Protein AF-A0A1Q6PWT5-F1 (afdb_monomer_lite)

Radius of gyration: 17.45 Å; chains: 1; bounding box: 60×32×46 Å

Structure (mmCIF, N/CA/C/O backbone):
data_AF-A0A1Q6PWT5-F1
#
_entry.id   AF-A0A1Q6PWT5-F1
#
loop_
_atom_site.group_PDB
_atom_site.id
_atom_site.type_symbol
_atom_site.label_atom_id
_atom_site.label_alt_id
_atom_site.label_comp_id
_atom_site.label_asym_id
_atom_site.label_entity_id
_atom_site.label_seq_id
_atom_site.pdbx_PDB_ins_code
_atom_site.Cartn_x
_atom_site.Cartn_y
_atom_site.Cartn_z
_atom_site.occupancy
_atom_site.B_iso_or_equiv
_atom_site.auth_seq_id
_atom_site.auth_comp_id
_atom_site.auth_asym_id
_atom_site.auth_atom_id
_atom_site.pdbx_PDB_model_num
ATOM 1 N N . MET A 1 1 ? -43.721 10.797 18.240 1.00 39.31 1 MET A N 1
ATOM 2 C CA . MET A 1 1 ? -42.981 10.626 19.506 1.00 39.31 1 MET A CA 1
ATOM 3 C C . MET A 1 1 ? -41.527 10.401 19.145 1.00 39.31 1 MET A C 1
ATOM 5 O O . MET A 1 1 ? -41.249 9.420 18.471 1.00 39.31 1 MET A O 1
ATOM 9 N N . ALA A 1 2 ? -40.643 11.348 19.458 1.00 47.09 2 ALA A N 1
ATOM 10 C CA . ALA A 1 2 ? -39.211 11.188 19.215 1.00 47.09 2 ALA A CA 1
ATOM 11 C C . ALA A 1 2 ? -38.645 10.246 20.286 1.00 47.09 2 ALA A C 1
ATOM 13 O O . ALA A 1 2 ? -38.876 10.473 21.472 1.00 47.09 2 ALA A O 1
ATOM 14 N N . GLN A 1 3 ? -37.978 9.169 19.872 1.00 53.78 3 GLN A N 1
ATOM 15 C CA . GLN A 1 3 ? -37.257 8.294 20.793 1.00 53.78 3 GLN A CA 1
ATOM 16 C C . GLN A 1 3 ? -36.053 9.072 21.328 1.00 53.78 3 GLN A C 1
ATOM 18 O O . GLN A 1 3 ? -35.146 9.417 20.573 1.00 53.78 3 GLN A O 1
ATOM 23 N N . HIS A 1 4 ? -36.088 9.405 22.616 1.00 54.91 4 HIS A N 1
ATOM 24 C CA . HIS A 1 4 ? -34.954 9.987 23.317 1.00 54.91 4 HIS A CA 1
ATOM 25 C C . HIS A 1 4 ? -34.011 8.830 23.656 1.00 54.91 4 HIS A C 1
ATOM 27 O O . HIS A 1 4 ? -34.300 8.051 24.558 1.00 54.91 4 HIS A O 1
ATOM 33 N N . PHE A 1 5 ? -32.947 8.660 22.874 1.00 59.56 5 PHE A N 1
ATOM 34 C CA . PHE A 1 5 ? -31.889 7.701 23.189 1.00 59.56 5 PHE A CA 1
ATOM 35 C C . PHE A 1 5 ? -30.927 8.343 24.190 1.00 59.56 5 PHE A C 1
ATOM 37 O O . PHE A 1 5 ? -30.476 9.470 23.967 1.00 59.56 5 PHE A O 1
ATOM 44 N N . ASP A 1 6 ? -30.644 7.652 25.295 1.00 78.75 6 ASP A N 1
ATOM 45 C CA . ASP A 1 6 ? -29.655 8.098 26.277 1.00 78.75 6 ASP A CA 1
ATOM 46 C C . ASP A 1 6 ? -28.230 7.878 25.742 1.00 78.75 6 ASP A C 1
ATOM 48 O O . ASP A 1 6 ? -27.967 6.988 24.930 1.00 78.75 6 ASP A O 1
ATOM 52 N N . SER A 1 7 ? -27.275 8.696 26.196 1.00 73.75 7 SER A N 1
ATOM 53 C CA . SER A 1 7 ? -25.875 8.645 25.735 1.00 73.75 7 SER A CA 1
ATOM 54 C C . SER A 1 7 ? -25.209 7.281 25.959 1.00 73.75 7 SER A C 1
ATOM 56 O O . SER A 1 7 ? -24.322 6.895 25.199 1.00 73.75 7 SER A O 1
ATOM 58 N N . LEU A 1 8 ? -25.666 6.535 26.968 1.00 71.94 8 LEU A N 1
ATOM 59 C CA . LEU A 1 8 ? -25.229 5.172 27.264 1.00 71.94 8 LEU A CA 1
ATOM 60 C C . LEU A 1 8 ? -25.725 4.156 26.229 1.00 71.94 8 LEU A C 1
ATOM 62 O O . LEU A 1 8 ? -24.970 3.253 25.881 1.00 71.94 8 LEU A O 1
ATOM 66 N N . ASP A 1 9 ? -26.934 4.327 25.690 1.00 76.94 9 ASP A N 1
ATOM 67 C CA . ASP A 1 9 ? -27.466 3.458 24.634 1.00 76.94 9 ASP A CA 1
ATOM 68 C C . ASP A 1 9 ? -26.738 3.699 23.311 1.00 76.94 9 ASP A C 1
ATOM 70 O O . ASP A 1 9 ? -26.401 2.752 22.604 1.00 76.94 9 ASP A O 1
ATOM 74 N N . LEU A 1 10 ? -26.421 4.960 23.004 1.00 70.31 10 LEU A N 1
ATOM 75 C CA . LEU A 1 10 ? -25.599 5.317 21.845 1.00 70.31 10 LEU A CA 1
ATOM 76 C C . LEU A 1 10 ? -24.166 4.780 21.981 1.00 70.31 10 LEU A C 1
ATOM 78 O O . LEU A 1 10 ? -23.605 4.268 21.012 1.00 70.31 10 LEU A O 1
ATOM 82 N N . PHE A 1 11 ? -23.582 4.837 23.181 1.00 69.19 11 PHE A N 1
ATOM 83 C CA . PHE A 1 11 ? -22.268 4.255 23.454 1.00 69.19 11 PHE A CA 1
ATOM 84 C C . PHE A 1 11 ? -22.291 2.722 23.357 1.00 69.19 11 PHE A C 1
ATOM 86 O O . PHE A 1 11 ? -21.450 2.137 22.679 1.00 69.19 11 PHE A O 1
ATOM 93 N N . ALA A 1 12 ? -23.284 2.058 23.947 1.00 68.50 12 ALA A N 1
ATOM 94 C CA . ALA A 1 12 ? -23.441 0.609 23.850 1.00 68.50 12 ALA A CA 1
ATOM 95 C C . ALA A 1 12 ? -23.682 0.142 22.403 1.00 68.50 12 ALA A C 1
ATOM 97 O O . ALA A 1 12 ? -23.103 -0.857 21.982 1.00 68.50 12 ALA A O 1
ATOM 98 N N . GLN A 1 13 ? -24.460 0.888 21.614 1.00 61.94 13 GLN A N 1
ATOM 99 C CA . GLN A 1 13 ? -24.609 0.641 20.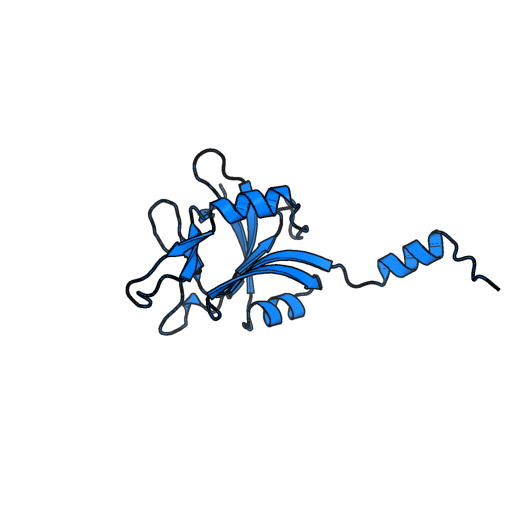176 1.00 61.94 13 GLN A CA 1
ATOM 100 C C . GLN A 1 13 ? -23.294 0.860 19.420 1.00 61.94 13 GLN A C 1
ATOM 102 O O . GLN A 1 13 ? -22.987 0.089 18.514 1.00 61.94 13 GLN A O 1
ATOM 107 N N . SER A 1 14 ? -22.479 1.847 19.805 1.00 62.25 14 SER A N 1
ATOM 108 C CA . SER A 1 14 ? -21.155 2.053 19.200 1.00 62.25 14 SER A CA 1
ATOM 109 C C . SER A 1 14 ? -20.184 0.896 19.480 1.00 62.25 14 SER A C 1
ATOM 111 O O . SER A 1 14 ? -19.398 0.546 18.607 1.00 62.25 14 SER A O 1
ATOM 113 N N . LEU A 1 15 ? -20.298 0.238 20.643 1.00 64.56 15 LEU A N 1
ATOM 114 C CA . LEU A 1 15 ? -19.542 -0.978 20.982 1.00 64.56 15 LEU A CA 1
ATOM 115 C C . LEU A 1 15 ? -20.010 -2.222 20.204 1.00 64.56 15 LEU A C 1
ATOM 117 O O . LEU A 1 15 ? -19.284 -3.212 20.146 1.00 64.56 15 LEU A O 1
ATOM 121 N N . GLN A 1 16 ? -21.217 -2.192 19.629 1.00 63.00 16 GLN A N 1
ATOM 122 C CA . GLN A 1 16 ? -21.772 -3.274 18.809 1.00 63.00 16 GLN A CA 1
ATOM 123 C C . GLN A 1 16 ? -21.485 -3.111 17.312 1.00 63.00 16 GLN A C 1
ATOM 125 O O . GLN A 1 16 ? -21.674 -4.064 16.555 1.00 63.00 16 GLN A O 1
ATOM 130 N N . GLN A 1 17 ? -21.052 -1.931 16.863 1.00 66.44 17 GLN A N 1
ATOM 131 C CA . GLN A 1 17 ? -20.699 -1.739 15.461 1.00 66.44 17 GLN A CA 1
ATOM 132 C C . GLN A 1 17 ? -19.311 -2.327 15.182 1.00 66.44 17 GLN A C 1
ATOM 134 O O . GLN A 1 17 ? -18.378 -2.082 15.951 1.00 66.44 17 GLN A O 1
ATOM 139 N N . PRO A 1 18 ? -19.146 -3.088 14.084 1.00 79.56 18 PRO A N 1
ATOM 140 C CA . PRO A 1 18 ? -17.834 -3.565 13.686 1.00 79.56 18 PRO A CA 1
ATOM 141 C C . PRO A 1 18 ? -16.902 -2.366 13.518 1.00 79.56 18 PRO A C 1
ATOM 143 O O . PRO A 1 18 ? -17.220 -1.430 12.778 1.00 79.56 18 PRO A O 1
ATOM 146 N N . ARG A 1 19 ? -15.757 -2.388 14.209 1.00 89.50 19 ARG A N 1
ATOM 147 C CA . ARG A 1 19 ? -14.741 -1.337 14.087 1.00 89.50 19 ARG A CA 1
ATOM 148 C C . ARG A 1 19 ? -14.366 -1.195 12.613 1.00 89.50 19 ARG A C 1
ATOM 150 O O . ARG A 1 19 ? -14.093 -2.189 11.951 1.00 89.50 19 ARG A O 1
ATOM 157 N N . GLN A 1 20 ? -14.378 0.028 12.100 1.00 94.44 20 GLN A N 1
ATOM 158 C CA . GLN A 1 20 ? -14.011 0.336 10.719 1.00 94.44 20 GLN A CA 1
ATOM 159 C C . GLN A 1 20 ? -12.586 0.894 10.684 1.00 94.44 20 GLN A C 1
ATOM 161 O O . GLN A 1 20 ? -12.177 1.624 11.589 1.00 94.44 20 GLN A O 1
ATOM 166 N N . ILE A 1 21 ? -11.841 0.575 9.631 1.00 95.88 21 ILE A N 1
ATOM 167 C CA . ILE A 1 21 ? -10.462 1.010 9.426 1.00 95.88 21 ILE A CA 1
ATOM 168 C C . ILE A 1 21 ? -10.333 1.642 8.041 1.00 95.88 21 ILE A C 1
ATOM 170 O O . ILE A 1 21 ? -10.663 1.027 7.028 1.00 95.88 21 ILE A O 1
ATOM 174 N N . THR A 1 22 ? -9.888 2.895 7.990 1.00 98.06 22 THR A N 1
ATOM 175 C CA . THR A 1 22 ? -9.640 3.608 6.732 1.00 98.06 22 THR A CA 1
ATOM 176 C C . THR A 1 22 ? -8.161 3.555 6.390 1.00 98.06 22 THR A C 1
ATOM 178 O O . THR A 1 22 ? -7.322 3.928 7.207 1.00 98.06 22 THR A O 1
ATOM 181 N N . GLY A 1 23 ? -7.843 3.123 5.176 1.00 98.31 23 GLY A N 1
ATOM 182 C CA . GLY A 1 23 ? -6.473 2.963 4.704 1.00 98.31 23 GLY A CA 1
ATOM 183 C C . GLY A 1 23 ? -6.317 3.279 3.222 1.00 98.31 23 GLY A C 1
ATOM 184 O O . GLY A 1 23 ? -7.298 3.479 2.497 1.00 98.31 23 GLY A O 1
ATOM 185 N N . LEU A 1 24 ? -5.065 3.327 2.773 1.00 98.69 24 LEU A N 1
ATOM 186 C CA . LEU A 1 24 ? -4.716 3.494 1.366 1.00 98.69 24 LEU A CA 1
ATOM 187 C C . LEU A 1 24 ? -4.575 2.113 0.726 1.00 98.69 24 LEU A C 1
ATOM 189 O O . LEU A 1 24 ? -3.749 1.307 1.144 1.00 98.69 24 LEU A O 1
ATOM 193 N N . PHE A 1 25 ? -5.379 1.840 -0.291 1.00 98.62 25 PHE A N 1
ATOM 194 C CA . PHE A 1 25 ? -5.386 0.588 -1.028 1.00 98.62 25 PHE A CA 1
ATOM 195 C C . PHE A 1 25 ? -4.664 0.748 -2.365 1.00 98.62 25 PHE A C 1
ATOM 197 O O . PHE A 1 25 ? -5.082 1.555 -3.200 1.00 98.62 25 PHE A O 1
ATOM 204 N N . ILE A 1 26 ? -3.608 -0.038 -2.569 1.00 98.50 26 ILE A N 1
ATOM 205 C CA . ILE A 1 26 ? -2.877 -0.141 -3.834 1.00 98.50 26 ILE A CA 1
ATOM 206 C C . ILE A 1 26 ? -3.282 -1.458 -4.489 1.00 98.50 26 ILE A C 1
ATOM 208 O O . ILE A 1 26 ? -2.916 -2.540 -4.026 1.00 98.50 26 ILE A O 1
ATOM 212 N N . ASP A 1 27 ? -4.053 -1.348 -5.566 1.00 97.19 27 ASP A N 1
ATOM 213 C CA . ASP A 1 27 ? -4.560 -2.470 -6.344 1.00 97.19 27 ASP A CA 1
ATOM 214 C C . ASP A 1 27 ? -3.709 -2.638 -7.601 1.00 97.19 27 ASP A C 1
ATOM 216 O O . ASP A 1 27 ? -3.917 -1.967 -8.617 1.00 97.19 27 ASP A O 1
ATOM 220 N N . VAL A 1 28 ? -2.726 -3.528 -7.544 1.00 95.25 28 VAL A N 1
ATOM 221 C CA . VAL A 1 28 ? -1.848 -3.785 -8.692 1.00 95.25 28 VAL A CA 1
ATOM 222 C C . VAL A 1 28 ? -2.528 -4.647 -9.755 1.00 95.25 28 VAL A C 1
ATOM 224 O O . VAL A 1 28 ? -2.070 -4.682 -10.901 1.00 95.25 28 VAL A O 1
ATOM 227 N N . GLN A 1 29 ? -3.622 -5.332 -9.415 1.00 93.38 29 GLN A N 1
ATOM 228 C CA . GLN A 1 29 ? -4.380 -6.146 -10.366 1.00 93.38 29 GLN A CA 1
ATOM 229 C C . GLN A 1 29 ? -5.240 -5.266 -11.270 1.00 93.38 29 GLN A C 1
ATOM 231 O O . GLN A 1 29 ? -5.189 -5.414 -12.491 1.00 93.38 29 GLN A O 1
ATOM 236 N N . ASN A 1 30 ? -5.946 -4.303 -10.677 1.00 96.25 30 ASN A N 1
ATOM 237 C CA . ASN A 1 30 ? -6.776 -3.333 -11.392 1.00 96.25 30 ASN A CA 1
ATOM 238 C C . ASN A 1 30 ? -6.042 -2.025 -11.728 1.00 96.25 30 ASN A C 1
ATOM 240 O O . ASN A 1 30 ? -6.627 -1.147 -12.354 1.00 96.25 30 ASN A O 1
ATOM 244 N N . GLU A 1 31 ? -4.771 -1.896 -11.338 1.00 97.06 31 GLU A N 1
ATOM 245 C CA . GLU A 1 31 ? -3.903 -0.741 -11.612 1.00 97.06 31 GLU A CA 1
ATOM 246 C C . GLU A 1 31 ? -4.445 0.577 -11.021 1.00 97.06 31 GLU A C 1
ATOM 248 O O . GLU A 1 31 ? -4.372 1.634 -11.649 1.00 97.06 31 GLU A O 1
ATOM 253 N N . THR A 1 32 ? -4.985 0.529 -9.798 1.00 97.69 32 THR A N 1
ATOM 254 C CA . THR A 1 32 ? -5.590 1.695 -9.127 1.00 97.69 32 THR A CA 1
ATOM 255 C C . THR A 1 32 ? -5.035 1.936 -7.728 1.00 97.69 32 THR A C 1
ATOM 257 O O . THR A 1 32 ? -4.481 1.049 -7.083 1.00 97.69 32 THR A O 1
ATOM 260 N N . VAL A 1 33 ? -5.213 3.168 -7.252 1.00 98.31 33 VAL A N 1
ATOM 261 C CA . VAL A 1 33 ? -4.945 3.576 -5.872 1.00 98.31 33 VAL A CA 1
ATOM 262 C C . VAL A 1 33 ? -6.209 4.235 -5.347 1.00 98.31 33 VAL A C 1
ATOM 264 O O . VAL A 1 33 ? -6.790 5.086 -6.023 1.00 98.31 33 VAL A O 1
ATOM 267 N N . SER A 1 34 ? -6.672 3.832 -4.170 1.00 98.38 34 SER A N 1
ATOM 268 C CA . SER A 1 34 ? -7.905 4.365 -3.586 1.00 98.38 34 SER A CA 1
ATOM 269 C C . SER A 1 34 ? -7.831 4.400 -2.070 1.00 98.38 34 SER A C 1
ATOM 271 O O . SER A 1 34 ? -7.145 3.593 -1.456 1.00 98.38 34 SER A O 1
ATOM 273 N N . VAL A 1 35 ? -8.563 5.320 -1.450 1.00 98.56 35 VAL A N 1
ATOM 274 C CA . VAL A 1 35 ? -8.823 5.256 -0.010 1.00 98.56 35 VAL A CA 1
ATOM 275 C C . VAL A 1 35 ? -10.003 4.312 0.196 1.00 98.56 35 VAL A C 1
ATOM 277 O O . VAL A 1 35 ? -11.048 4.494 -0.433 1.00 98.56 35 VAL A O 1
ATOM 280 N N . LYS A 1 36 ? -9.843 3.300 1.050 1.00 98.19 36 LYS A N 1
ATOM 281 C CA . LYS A 1 36 ? -10.909 2.350 1.390 1.00 98.19 36 LYS A CA 1
ATOM 282 C C . LYS A 1 36 ? -11.130 2.320 2.891 1.00 98.19 36 LYS A C 1
ATOM 284 O O . LYS A 1 36 ? -10.172 2.323 3.660 1.00 98.19 36 LYS A O 1
ATOM 289 N N . THR A 1 37 ? -12.394 2.226 3.280 1.00 97.88 37 THR A N 1
ATOM 290 C CA . THR A 1 37 ? -12.791 1.895 4.645 1.00 97.88 37 THR A CA 1
ATOM 291 C C . THR A 1 37 ? -13.277 0.454 4.656 1.00 97.88 37 THR A C 1
ATOM 293 O O . THR A 1 37 ? -14.162 0.089 3.882 1.00 97.88 37 THR A O 1
ATOM 296 N N . LEU A 1 38 ? -12.649 -0.369 5.487 1.00 96.19 38 LEU A N 1
ATOM 297 C CA . LEU A 1 38 ? -12.941 -1.789 5.633 1.00 96.19 38 LEU A CA 1
ATOM 298 C C . LEU A 1 38 ? -13.405 -2.069 7.060 1.00 96.19 38 LEU A C 1
ATOM 300 O O . LEU A 1 38 ? -13.109 -1.315 7.985 1.00 96.19 38 LEU A O 1
ATOM 304 N N . GLU A 1 39 ? -14.091 -3.186 7.253 1.00 95.50 39 GLU A N 1
ATOM 305 C CA . GLU A 1 39 ? -14.239 -3.746 8.590 1.00 95.50 39 GLU A CA 1
ATOM 306 C C . GLU A 1 39 ? -12.860 -4.160 9.127 1.00 95.50 39 GLU A C 1
ATOM 308 O O . GLU A 1 39 ? -12.041 -4.723 8.400 1.00 95.50 39 GLU A O 1
ATOM 313 N N . HIS A 1 40 ? -12.600 -3.891 10.404 1.00 92.81 40 HIS A N 1
ATOM 314 C CA . HIS A 1 40 ? -11.406 -4.336 11.107 1.00 92.81 40 HIS A CA 1
ATOM 315 C C . HIS A 1 40 ? -11.514 -5.828 11.437 1.00 92.81 40 HIS A C 1
ATOM 317 O O . HIS A 1 40 ? -11.728 -6.233 12.582 1.00 92.81 40 HIS A O 1
ATOM 323 N N . SER A 1 41 ? -11.410 -6.655 10.402 1.00 92.12 41 SER A N 1
ATOM 324 C CA . SER A 1 41 ? -11.412 -8.101 10.529 1.00 92.12 41 SER A CA 1
ATOM 325 C C . SER A 1 41 ? -10.531 -8.754 9.473 1.00 92.12 41 SER A C 1
ATOM 327 O O . SER A 1 41 ? -10.413 -8.304 8.332 1.00 92.12 41 SER A O 1
ATOM 329 N N . LEU A 1 42 ? -9.939 -9.884 9.855 1.00 92.06 42 LEU A N 1
ATOM 330 C CA . LEU A 1 42 ? -9.083 -10.690 8.989 1.00 92.06 42 LEU A CA 1
ATOM 331 C C . LEU A 1 42 ? -9.781 -11.081 7.674 1.00 92.06 42 LEU A C 1
ATOM 333 O O . LEU A 1 42 ? -9.153 -11.116 6.620 1.00 92.06 42 LEU A O 1
ATOM 337 N N . ASN A 1 43 ? -11.088 -11.360 7.727 1.00 95.06 43 ASN A N 1
ATOM 338 C CA . ASN A 1 43 ? -11.873 -11.716 6.547 1.00 95.06 43 ASN A CA 1
ATOM 339 C C . ASN A 1 43 ? -12.010 -10.535 5.576 1.00 95.06 43 ASN A C 1
ATOM 341 O O . ASN A 1 43 ? -11.804 -10.711 4.378 1.00 95.06 43 ASN A O 1
ATOM 345 N N . ALA A 1 44 ? -12.302 -9.333 6.079 1.00 95.81 44 ALA A N 1
ATOM 346 C CA . ALA A 1 44 ? -12.413 -8.145 5.239 1.00 95.81 44 ALA A CA 1
ATOM 347 C C . ALA A 1 44 ? -11.077 -7.798 4.562 1.00 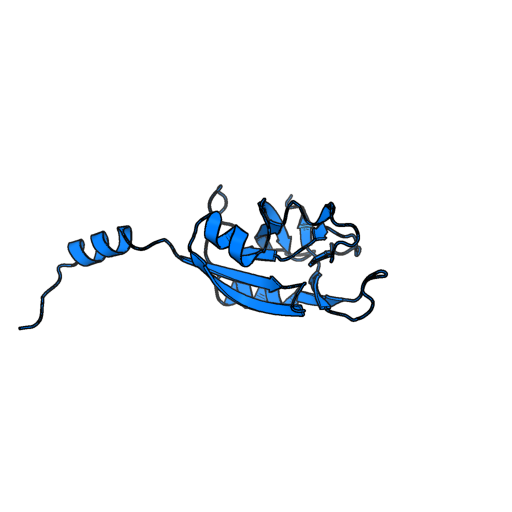95.81 44 ALA A C 1
ATOM 349 O O . ALA A 1 44 ? -11.056 -7.509 3.366 1.00 95.81 44 ALA A O 1
ATOM 350 N N . PHE A 1 45 ? -9.958 -7.909 5.285 1.00 95.88 45 PHE A N 1
ATOM 351 C CA . PHE A 1 45 ? -8.624 -7.707 4.712 1.00 95.88 45 PHE A CA 1
ATOM 352 C C . PHE A 1 45 ? -8.291 -8.726 3.622 1.00 95.88 45 PHE A C 1
ATOM 354 O O . PHE A 1 45 ? -7.903 -8.334 2.523 1.00 95.88 45 PHE A O 1
ATOM 361 N N . ARG A 1 46 ? -8.513 -10.020 3.881 1.00 96.06 46 ARG A N 1
ATOM 362 C CA . ARG A 1 46 ? -8.309 -11.095 2.893 1.00 96.06 46 ARG A CA 1
ATOM 363 C C . ARG A 1 46 ? -9.146 -10.888 1.635 1.00 96.06 46 ARG A C 1
ATOM 365 O O . ARG A 1 46 ? -8.631 -11.005 0.527 1.00 96.06 46 ARG A O 1
ATOM 372 N N . GLN A 1 47 ? -10.421 -10.531 1.795 1.00 96.44 47 GLN A N 1
ATOM 373 C CA . GLN A 1 47 ? -11.312 -10.245 0.669 1.00 96.44 47 GLN A CA 1
ATOM 374 C C . GLN A 1 47 ? -10.848 -9.035 -0.141 1.00 96.44 47 GLN A C 1
ATOM 376 O O . GLN A 1 47 ? -10.845 -9.093 -1.368 1.00 96.44 47 GLN A O 1
ATOM 381 N N . ALA A 1 48 ? -10.445 -7.952 0.528 1.00 96.44 48 ALA A N 1
ATOM 382 C CA . ALA A 1 48 ? -9.958 -6.753 -0.142 1.00 96.44 48 ALA A CA 1
ATOM 383 C C . ALA A 1 48 ? -8.650 -7.008 -0.904 1.00 96.44 48 ALA A C 1
ATOM 385 O O . ALA A 1 48 ? -8.507 -6.533 -2.029 1.00 96.44 48 ALA A O 1
ATOM 386 N N . LEU A 1 49 ? -7.715 -7.756 -0.313 1.00 95.88 49 LEU A N 1
ATOM 387 C CA . LEU A 1 49 ? -6.422 -8.074 -0.924 1.00 95.88 49 LEU A CA 1
ATOM 388 C C . LEU A 1 49 ? -6.532 -9.160 -2.002 1.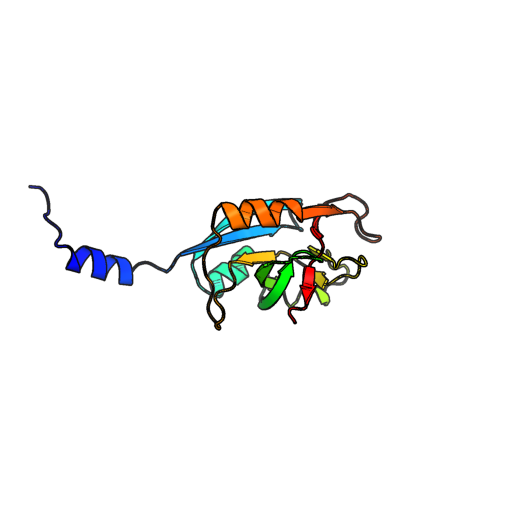00 95.88 49 LEU A C 1
ATOM 390 O O . LEU A 1 49 ? -5.740 -9.153 -2.943 1.00 95.88 49 LEU A O 1
ATOM 394 N N . GLY A 1 50 ? -7.550 -10.022 -1.923 1.00 94.69 50 GLY A N 1
ATOM 395 C CA . GLY A 1 50 ? -7.781 -11.115 -2.868 1.00 94.69 50 GLY A CA 1
ATOM 396 C C . GLY A 1 50 ? -6.935 -12.358 -2.585 1.00 94.69 50 GLY A C 1
ATOM 397 O O . GLY A 1 50 ? -6.685 -13.136 -3.503 1.00 94.69 50 GLY A O 1
ATOM 398 N N . CYS A 1 51 ? -6.503 -12.553 -1.337 1.00 93.06 51 CYS A N 1
ATOM 399 C CA . CYS A 1 51 ? -5.599 -13.627 -0.924 1.00 93.06 51 CYS A CA 1
ATOM 400 C C . CYS A 1 51 ? -6.162 -14.445 0.246 1.00 93.06 51 CYS A C 1
ATOM 402 O O . CYS A 1 51 ? -7.136 -14.053 0.903 1.00 93.06 51 CYS A O 1
ATOM 404 N N . ARG A 1 52 ? -5.566 -15.612 0.518 1.00 92.00 52 ARG A N 1
ATOM 405 C CA . ARG A 1 52 ? -5.963 -16.448 1.666 1.00 92.00 52 ARG A CA 1
ATOM 406 C C . ARG A 1 52 ? -5.173 -16.090 2.909 1.00 92.00 52 ARG A C 1
ATOM 408 O O . ARG A 1 52 ? -5.739 -16.080 4.002 1.00 92.00 52 ARG A O 1
ATOM 415 N N . ASN A 1 53 ? -3.892 -15.797 2.740 1.00 91.50 53 ASN A N 1
ATOM 416 C CA . ASN A 1 53 ? -2.997 -15.428 3.823 1.00 91.50 53 ASN A CA 1
ATOM 417 C C . ASN A 1 53 ? -2.543 -13.983 3.650 1.00 91.50 53 ASN A C 1
ATOM 419 O O . ASN A 1 53 ? -2.220 -13.541 2.550 1.00 91.50 53 ASN A O 1
ATOM 423 N N . ILE A 1 54 ? -2.591 -13.250 4.756 1.00 94.31 54 ILE A N 1
ATOM 424 C CA . ILE A 1 54 ? -2.092 -11.884 4.830 1.00 94.31 54 ILE A CA 1
ATOM 425 C C . ILE A 1 54 ? -0.920 -11.863 5.795 1.00 94.31 54 ILE A C 1
ATOM 427 O O . ILE A 1 54 ? -0.925 -12.619 6.770 1.00 94.31 54 ILE A O 1
ATOM 431 N N . ASP A 1 55 ? 0.008 -10.954 5.549 1.00 92.44 55 ASP A N 1
ATOM 432 C CA . ASP A 1 55 ? 0.979 -10.510 6.539 1.00 92.44 55 ASP A CA 1
ATOM 433 C C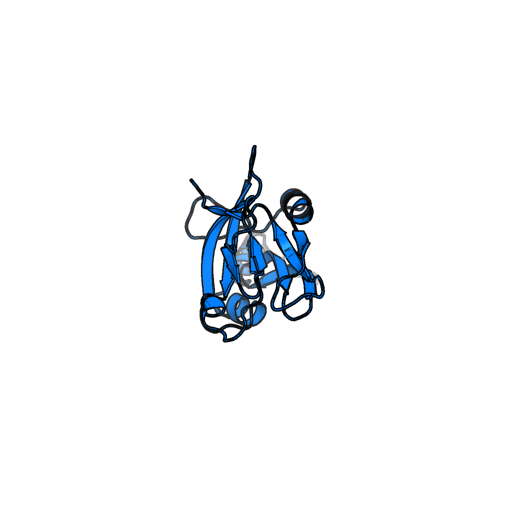 . ASP A 1 55 ? 0.686 -9.051 6.912 1.00 92.44 55 ASP A C 1
ATOM 435 O O . ASP A 1 55 ? 0.144 -8.280 6.111 1.00 92.44 55 ASP A O 1
ATOM 439 N N . MET A 1 56 ? 1.007 -8.684 8.150 1.00 93.00 56 MET A N 1
ATOM 440 C C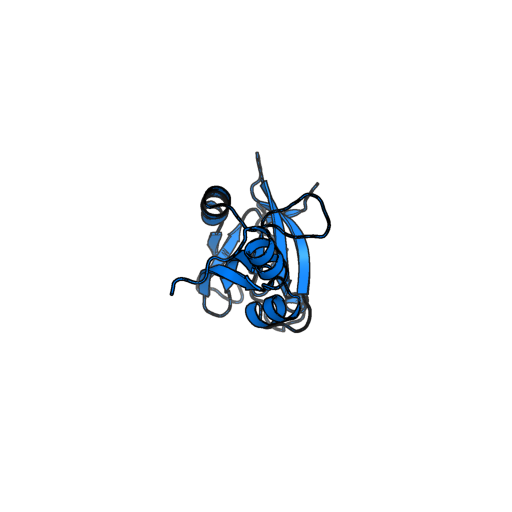A . MET A 1 56 ? 0.904 -7.320 8.663 1.00 93.00 56 MET A CA 1
ATOM 441 C C . MET A 1 56 ? 2.298 -6.883 9.062 1.00 93.00 56 MET A C 1
ATOM 443 O O . MET A 1 56 ? 2.825 -7.278 10.099 1.00 93.00 56 MET A O 1
ATOM 447 N N . THR A 1 57 ? 2.907 -6.075 8.206 1.00 92.19 57 THR A N 1
ATOM 448 C CA . THR A 1 57 ? 4.328 -5.790 8.299 1.00 92.19 57 THR A CA 1
ATOM 449 C C . THR A 1 57 ? 4.570 -4.303 8.436 1.00 92.19 57 THR A C 1
ATOM 451 O O . THR A 1 57 ? 3.923 -3.467 7.804 1.00 92.19 57 THR A O 1
ATOM 454 N N . GLU A 1 58 ? 5.523 -3.956 9.280 1.00 93.75 58 GLU A N 1
ATOM 455 C CA . GLU A 1 58 ? 5.834 -2.569 9.548 1.00 93.75 58 GLU A CA 1
ATOM 456 C C . GLU A 1 58 ? 6.853 -2.031 8.541 1.00 93.75 58 GLU A C 1
ATOM 458 O O . GLU A 1 58 ? 7.889 -2.659 8.281 1.00 93.75 58 GLU A O 1
ATOM 463 N N . ARG A 1 59 ? 6.573 -0.865 7.958 1.00 94.81 59 ARG A N 1
ATOM 464 C CA . ARG A 1 59 ? 7.456 -0.222 6.980 1.00 94.81 59 ARG A CA 1
ATOM 465 C C . ARG A 1 59 ? 7.631 1.256 7.276 1.00 94.81 59 ARG A C 1
ATOM 467 O O . ARG A 1 59 ? 6.703 1.945 7.701 1.00 94.81 59 ARG A O 1
ATOM 474 N N . CYS A 1 60 ? 8.835 1.744 7.012 1.00 96.06 60 CYS A N 1
ATOM 475 C CA . CYS A 1 60 ? 9.145 3.162 7.007 1.00 96.06 60 CYS A CA 1
ATOM 476 C C . CYS A 1 60 ? 9.045 3.663 5.565 1.00 96.06 60 CYS A C 1
ATOM 478 O O . CYS A 1 60 ? 9.765 3.178 4.697 1.00 96.06 60 CYS A O 1
ATOM 480 N N . ILE A 1 61 ? 8.138 4.598 5.290 1.00 97.06 61 ILE A N 1
ATOM 481 C CA . ILE A 1 61 ? 7.948 5.145 3.943 1.00 97.06 61 ILE A CA 1
ATOM 482 C C . ILE A 1 61 ? 8.661 6.490 3.862 1.00 97.06 61 ILE A C 1
ATOM 484 O O . ILE A 1 61 ? 8.282 7.408 4.585 1.00 97.06 61 ILE A O 1
ATOM 488 N N . GLY A 1 62 ? 9.680 6.593 3.004 1.00 94.81 62 GLY A N 1
ATOM 489 C CA . GLY A 1 62 ? 10.546 7.767 2.831 1.00 94.81 62 GLY A CA 1
ATOM 490 C C . GLY A 1 62 ? 11.933 7.630 3.490 1.00 94.81 62 GLY A C 1
ATOM 491 O O . GLY A 1 62 ? 12.070 7.060 4.567 1.00 94.81 62 GLY A O 1
ATOM 492 N N . VAL A 1 63 ? 12.988 8.179 2.865 1.00 83.44 63 VAL A N 1
ATOM 493 C CA . VAL A 1 63 ? 14.396 7.878 3.246 1.00 83.44 63 VAL A CA 1
ATOM 494 C C . VAL A 1 63 ? 14.992 8.765 4.352 1.00 83.44 63 VAL A C 1
ATOM 496 O O . VAL A 1 63 ? 15.692 8.268 5.229 1.00 83.44 63 VAL A O 1
ATOM 499 N N . SER A 1 64 ? 14.777 10.087 4.317 1.00 73.69 64 SER A N 1
ATOM 500 C CA . SER A 1 64 ? 15.441 11.024 5.253 1.00 73.69 64 SER A CA 1
ATOM 501 C C . SER A 1 64 ? 14.607 11.349 6.495 1.00 73.69 64 SER A C 1
ATOM 503 O O . SER A 1 64 ? 15.169 11.625 7.551 1.00 73.69 64 SER A O 1
ATOM 505 N N . HIS A 1 65 ? 13.277 11.281 6.375 1.00 76.88 65 HIS A N 1
ATOM 506 C CA . HIS A 1 65 ? 12.295 11.536 7.438 1.00 76.88 65 HIS A CA 1
ATOM 507 C C . HIS A 1 65 ? 11.050 10.667 7.212 1.00 76.88 65 HIS A C 1
ATOM 509 O O . HIS A 1 65 ? 9.927 11.172 7.120 1.00 76.88 65 HIS A O 1
ATOM 515 N N . GLY A 1 66 ? 11.278 9.369 7.005 1.00 88.25 66 GLY A N 1
ATOM 516 C CA . GLY A 1 66 ? 10.204 8.433 6.723 1.00 88.25 66 GLY A CA 1
ATOM 517 C C . GLY A 1 66 ? 9.230 8.300 7.888 1.00 88.25 66 GLY A C 1
ATOM 518 O O . GLY A 1 66 ? 9.614 8.418 9.056 1.00 88.25 66 GLY A O 1
ATOM 519 N N . ARG A 1 67 ? 7.956 8.081 7.569 1.00 94.50 67 ARG A N 1
ATOM 520 C CA . ARG A 1 67 ? 6.919 7.781 8.566 1.00 94.50 67 ARG A CA 1
ATOM 521 C C . ARG A 1 67 ? 6.660 6.280 8.604 1.00 94.50 67 ARG A C 1
ATOM 523 O O . ARG A 1 67 ? 6.726 5.610 7.575 1.00 94.50 67 ARG A O 1
ATOM 530 N N . ARG A 1 68 ? 6.370 5.766 9.800 1.00 95.00 68 ARG A N 1
ATOM 531 C CA . ARG A 1 68 ? 6.053 4.352 10.024 1.00 95.00 68 ARG A CA 1
ATOM 532 C C . ARG A 1 68 ? 4.585 4.095 9.705 1.00 95.00 68 ARG A C 1
ATOM 534 O O . ARG A 1 68 ? 3.716 4.850 10.140 1.00 95.00 68 ARG A O 1
ATOM 541 N N . PHE A 1 69 ? 4.332 3.018 8.977 1.00 96.25 69 PHE A N 1
ATOM 542 C CA . PHE A 1 69 ? 3.001 2.533 8.643 1.00 96.25 69 PHE A CA 1
ATOM 543 C C . PHE A 1 69 ? 2.957 1.018 8.781 1.00 96.25 69 PHE A C 1
ATOM 545 O O . PHE A 1 69 ? 3.963 0.333 8.570 1.00 96.25 69 PHE A O 1
ATOM 552 N N . THR A 1 70 ? 1.772 0.503 9.082 1.00 96.38 70 THR A N 1
ATOM 553 C CA . THR A 1 70 ? 1.502 -0.927 8.966 1.00 96.38 70 THR A CA 1
ATOM 554 C C . THR A 1 70 ? 1.004 -1.190 7.553 1.00 96.38 70 THR A C 1
ATOM 556 O O . THR A 1 70 ? 0.059 -0.551 7.081 1.00 96.38 70 THR A O 1
ATOM 559 N N . VAL A 1 71 ? 1.650 -2.119 6.860 1.00 96.44 71 VAL A N 1
ATOM 560 C CA . VAL A 1 71 ? 1.253 -2.573 5.532 1.00 96.44 71 VAL A CA 1
ATOM 561 C C . VAL A 1 71 ? 0.653 -3.960 5.671 1.00 96.44 71 VAL A C 1
ATOM 563 O O . VAL A 1 71 ? 1.330 -4.897 6.085 1.00 96.44 71 VAL A O 1
ATOM 566 N N . ILE A 1 72 ? -0.623 -4.081 5.324 1.00 96.06 72 ILE A N 1
ATOM 567 C CA . ILE A 1 72 ? -1.314 -5.361 5.236 1.00 96.06 72 ILE A CA 1
ATOM 568 C C . ILE A 1 72 ? -1.188 -5.836 3.792 1.00 96.06 72 ILE A C 1
ATOM 570 O O . ILE A 1 72 ? -1.653 -5.152 2.872 1.00 96.06 72 ILE A O 1
ATOM 574 N N . CYS A 1 73 ? -0.525 -6.966 3.579 1.00 94.81 73 CYS A N 1
ATOM 575 C CA . CYS A 1 73 ? -0.164 -7.436 2.246 1.00 94.81 73 CYS A CA 1
ATOM 576 C C . CYS A 1 73 ? -0.489 -8.910 2.029 1.00 94.81 73 CYS A C 1
ATOM 578 O O . CYS A 1 73 ? -0.678 -9.679 2.969 1.00 94.81 73 CYS A O 1
ATOM 580 N N . ASP A 1 74 ? -0.556 -9.285 0.756 1.00 91.31 74 ASP A N 1
ATOM 581 C CA . ASP A 1 74 ? -0.680 -10.669 0.317 1.00 91.31 74 ASP A CA 1
ATOM 582 C C . ASP A 1 74 ? 0.654 -11.415 0.503 1.00 91.31 74 ASP A C 1
ATOM 584 O O . ASP A 1 74 ? 1.596 -11.223 -0.270 1.00 91.31 74 ASP A O 1
ATOM 588 N N . ASP A 1 75 ? 0.713 -12.275 1.522 1.00 83.75 75 ASP A N 1
ATOM 589 C CA . ASP A 1 75 ? 1.888 -13.094 1.866 1.00 83.75 75 ASP A CA 1
ATOM 590 C C . ASP A 1 75 ? 2.127 -14.248 0.868 1.00 83.75 75 ASP A C 1
ATOM 592 O O . ASP A 1 75 ? 3.190 -14.861 0.816 1.00 83.75 75 ASP A O 1
ATOM 596 N N . GLU A 1 76 ? 1.148 -14.546 0.012 1.00 84.44 76 GLU A N 1
ATOM 597 C CA . GLU A 1 76 ? 1.243 -15.620 -0.982 1.00 84.44 76 GLU A CA 1
ATOM 598 C C . GLU A 1 76 ? 1.785 -15.107 -2.321 1.00 84.44 76 GLU A C 1
ATOM 600 O O . GLU A 1 76 ? 2.279 -15.882 -3.146 1.00 84.44 76 GLU A O 1
ATOM 605 N N . SER A 1 77 ? 1.719 -13.792 -2.536 1.00 82.44 77 SER A N 1
ATOM 606 C CA . SER A 1 77 ? 2.035 -13.149 -3.810 1.00 82.44 77 SER A CA 1
ATOM 607 C C . SER A 1 77 ? 3.450 -13.440 -4.309 1.00 82.44 77 SER A C 1
ATOM 609 O O . SER A 1 77 ? 3.640 -13.584 -5.514 1.00 82.44 77 SER A O 1
ATOM 611 N N . LEU A 1 78 ? 4.430 -13.589 -3.411 1.00 77.06 78 LEU A N 1
ATOM 612 C CA . LEU A 1 78 ? 5.821 -13.914 -3.749 1.00 77.06 78 LEU A CA 1
ATOM 613 C C . LEU A 1 78 ? 5.983 -15.291 -4.409 1.00 77.06 78 LEU A C 1
ATOM 615 O O . LEU A 1 78 ? 6.967 -15.512 -5.113 1.00 77.06 78 LEU A O 1
ATOM 619 N N . PHE A 1 79 ? 5.030 -16.203 -4.201 1.00 80.19 79 PHE A N 1
ATOM 620 C CA . PHE A 1 79 ? 5.055 -17.560 -4.753 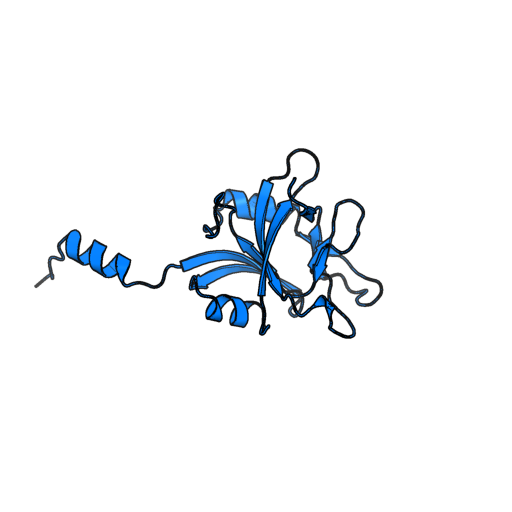1.00 80.19 79 PHE A CA 1
ATOM 621 C C . PHE A 1 79 ? 4.319 -17.684 -6.093 1.00 80.19 79 PHE A C 1
ATOM 623 O O . PHE A 1 79 ? 4.298 -18.768 -6.675 1.00 80.19 79 PHE A O 1
ATOM 630 N N . ALA A 1 80 ? 3.708 -16.607 -6.595 1.00 83.06 80 ALA A N 1
ATOM 631 C CA . ALA A 1 80 ? 3.091 -16.606 -7.916 1.00 83.06 80 ALA A CA 1
ATOM 632 C C . ALA A 1 80 ? 4.159 -16.693 -9.022 1.00 83.06 80 ALA A C 1
ATOM 634 O O . ALA A 1 80 ? 5.229 -16.105 -8.898 1.00 83.06 80 ALA A O 1
ATOM 635 N N . ASP A 1 81 ? 3.846 -17.353 -10.144 1.00 81.50 81 ASP A N 1
ATOM 636 C CA . ASP A 1 81 ? 4.780 -17.504 -11.279 1.00 81.50 81 ASP A CA 1
ATOM 637 C C . ASP A 1 81 ? 5.301 -16.151 -11.801 1.00 81.50 81 ASP A C 1
ATOM 639 O O . ASP A 1 81 ? 6.456 -16.015 -12.218 1.00 81.50 81 ASP A O 1
ATOM 643 N N . HIS A 1 82 ? 4.445 -15.126 -11.750 1.00 85.50 82 HIS A N 1
ATOM 644 C CA . HIS A 1 82 ? 4.766 -13.750 -12.110 1.00 85.50 82 HIS A CA 1
ATOM 645 C C . HIS A 1 82 ? 4.172 -12.792 -11.066 1.00 85.50 82 HIS A C 1
ATOM 647 O O . HIS A 1 82 ? 3.039 -12.333 -11.218 1.00 85.50 82 HIS A O 1
ATOM 653 N N . PRO A 1 83 ? 4.898 -12.486 -9.980 1.00 91.31 83 PRO A N 1
ATOM 654 C CA . PRO A 1 83 ? 4.392 -11.581 -8.963 1.00 91.31 83 PRO A CA 1
ATOM 655 C C . PRO A 1 83 ? 4.412 -10.140 -9.483 1.00 91.31 83 PRO A C 1
ATOM 657 O O . PRO A 1 83 ? 5.415 -9.673 -10.035 1.00 91.31 83 PRO A O 1
ATOM 660 N N . LYS A 1 84 ? 3.312 -9.404 -9.293 1.00 94.75 84 LYS A N 1
ATOM 661 C CA . LYS A 1 84 ? 3.319 -7.946 -9.467 1.00 94.75 84 LYS A CA 1
ATOM 662 C C . LYS A 1 84 ? 3.900 -7.305 -8.210 1.00 94.75 84 LYS A C 1
ATOM 664 O O . LYS A 1 84 ? 3.286 -7.367 -7.148 1.00 94.75 84 LYS A O 1
ATOM 669 N N . ILE A 1 85 ? 5.066 -6.679 -8.356 1.00 96.50 85 ILE A N 1
ATOM 670 C CA . ILE A 1 85 ? 5.718 -5.889 -7.303 1.00 96.50 85 ILE A CA 1
ATOM 671 C C . ILE A 1 85 ? 4.831 -4.691 -6.986 1.00 96.50 85 ILE A C 1
ATOM 673 O O . ILE A 1 85 ? 4.440 -3.985 -7.911 1.00 96.50 85 ILE A O 1
ATOM 677 N N . SER A 1 86 ? 4.529 -4.465 -5.714 1.00 97.25 86 SER A N 1
ATOM 678 C CA . SER A 1 86 ? 3.670 -3.376 -5.242 1.00 97.25 86 SER A CA 1
ATOM 679 C C . SER A 1 86 ? 4.393 -2.374 -4.355 1.00 97.25 86 SER A C 1
ATOM 681 O O . SER A 1 86 ? 3.914 -1.249 -4.206 1.00 97.25 86 SER A O 1
ATOM 683 N N . ALA A 1 87 ? 5.564 -2.735 -3.825 1.00 97.81 87 ALA A N 1
ATOM 684 C CA . ALA A 1 87 ? 6.449 -1.805 -3.141 1.00 97.81 87 ALA A CA 1
ATOM 685 C C . ALA A 1 87 ? 7.925 -2.058 -3.467 1.00 97.81 87 ALA A C 1
ATOM 687 O O . ALA A 1 87 ? 8.348 -3.212 -3.593 1.00 97.81 87 ALA A O 1
ATOM 688 N N . ILE A 1 88 ? 8.703 -0.979 -3.554 1.00 97.50 88 ILE A N 1
ATOM 689 C CA . ILE A 1 88 ? 10.160 -1.004 -3.729 1.00 97.50 88 ILE A CA 1
ATOM 690 C C . ILE A 1 88 ? 10.857 -0.083 -2.726 1.00 97.50 88 ILE A C 1
ATOM 692 O O . ILE A 1 88 ? 10.296 0.936 -2.310 1.00 97.50 88 ILE A O 1
ATOM 696 N N . ASP A 1 89 ? 12.090 -0.422 -2.363 1.00 96.69 89 ASP A N 1
ATOM 697 C CA . ASP A 1 89 ? 12.950 0.458 -1.565 1.00 96.69 89 ASP A CA 1
ATOM 698 C C . ASP A 1 89 ? 13.556 1.587 -2.421 1.00 96.69 89 ASP A C 1
ATOM 700 O O . ASP A 1 89 ? 13.362 1.667 -3.639 1.00 96.69 89 ASP A O 1
ATOM 704 N N . ASN A 1 90 ? 14.310 2.486 -1.792 1.00 94.81 90 ASN A N 1
ATOM 705 C CA . ASN A 1 90 ? 14.971 3.603 -2.466 1.00 94.81 90 ASN A CA 1
ATOM 706 C C . ASN A 1 90 ? 16.115 3.174 -3.411 1.00 94.81 90 ASN A C 1
ATOM 708 O O . ASN A 1 90 ? 16.612 3.992 -4.185 1.00 94.81 90 ASN A O 1
ATOM 712 N N . MET A 1 91 ? 16.543 1.910 -3.367 1.00 95.38 91 MET A N 1
ATOM 713 C CA . MET A 1 91 ? 17.490 1.324 -4.322 1.00 95.38 91 MET A CA 1
ATOM 714 C C . MET A 1 91 ? 16.782 0.622 -5.492 1.00 95.38 91 MET A C 1
ATOM 716 O O . MET A 1 91 ? 17.447 0.183 -6.431 1.00 95.38 91 MET A O 1
ATOM 720 N N . GLY A 1 92 ? 15.450 0.546 -5.465 1.00 94.31 92 GLY A N 1
ATOM 721 C CA . GLY A 1 92 ? 14.631 -0.113 -6.474 1.00 94.31 92 GLY A CA 1
ATOM 722 C C . GLY A 1 92 ? 14.498 -1.625 -6.286 1.00 94.31 92 GLY A C 1
ATOM 723 O O . GLY A 1 92 ? 14.003 -2.296 -7.194 1.00 94.31 92 GLY A O 1
ATOM 724 N N . ASN A 1 93 ? 14.916 -2.183 -5.146 1.00 95.25 93 ASN A N 1
ATOM 725 C CA . ASN A 1 93 ? 14.687 -3.599 -4.868 1.00 95.25 93 ASN A CA 1
ATOM 726 C C . ASN A 1 93 ? 13.222 -3.825 -4.493 1.00 95.25 93 ASN A C 1
ATOM 728 O O . ASN A 1 93 ? 12.615 -3.008 -3.802 1.00 95.25 93 ASN A O 1
ATOM 732 N N . ALA A 1 94 ? 12.669 -4.958 -4.926 1.00 94.62 94 ALA A N 1
ATOM 733 C CA . ALA A 1 94 ? 11.321 -5.370 -4.557 1.00 94.62 94 ALA A CA 1
ATOM 734 C C . ALA A 1 94 ? 11.223 -5.628 -3.049 1.00 94.62 94 ALA A C 1
ATOM 736 O O . ALA A 1 94 ? 12.055 -6.338 -2.487 1.00 94.62 94 ALA A O 1
ATOM 737 N N . GLN A 1 95 ? 10.188 -5.072 -2.424 1.00 95.44 95 GLN A N 1
ATOM 738 C CA . GLN A 1 95 ? 9.941 -5.182 -0.985 1.00 95.44 95 GLN A CA 1
ATOM 739 C C . GLN A 1 95 ? 8.658 -5.950 -0.691 1.00 95.44 95 GLN A C 1
ATOM 741 O O . GLN A 1 95 ? 8.628 -6.761 0.229 1.00 95.44 95 GLN A O 1
ATOM 746 N N . LEU A 1 96 ? 7.604 -5.709 -1.477 1.00 96.19 96 LEU A N 1
ATOM 747 C CA . LEU A 1 96 ? 6.311 -6.382 -1.355 1.00 96.19 96 LEU A CA 1
ATOM 748 C C . LEU A 1 96 ? 5.722 -6.649 -2.743 1.00 96.19 96 LEU A C 1
ATOM 750 O O . LEU A 1 96 ? 6.021 -5.940 -3.711 1.00 96.19 96 LEU A O 1
ATOM 754 N N . CYS A 1 97 ? 4.883 -7.677 -2.828 1.00 95.56 97 CYS A N 1
ATOM 755 C CA . CYS A 1 97 ? 4.148 -8.055 -4.029 1.00 95.56 97 CYS A CA 1
ATOM 756 C C . CYS A 1 97 ? 2.646 -8.163 -3.724 1.00 95.56 97 CYS A C 1
ATOM 758 O O . CYS A 1 97 ? 2.230 -8.177 -2.567 1.00 95.56 97 CYS A O 1
ATOM 760 N N . GLY A 1 98 ? 1.825 -8.197 -4.776 1.00 95.56 98 GLY A N 1
ATOM 761 C CA . GLY A 1 98 ? 0.369 -8.277 -4.642 1.00 95.56 98 GLY A CA 1
ATOM 762 C C . GLY A 1 98 ? -0.267 -6.972 -4.161 1.00 95.56 98 GLY A C 1
ATOM 763 O O . GLY A 1 98 ? 0.384 -5.934 -4.071 1.00 95.56 98 GLY A O 1
ATOM 764 N N . ASN A 1 99 ? -1.571 -6.997 -3.901 1.00 97.19 99 ASN A N 1
ATOM 765 C CA . ASN A 1 99 ? -2.281 -5.810 -3.426 1.00 97.19 99 ASN A CA 1
ATOM 766 C C . ASN A 1 99 ? -1.789 -5.407 -2.029 1.00 97.19 99 ASN A C 1
ATOM 768 O O . ASN A 1 99 ? -1.367 -6.262 -1.250 1.00 97.19 99 ASN A O 1
ATOM 772 N N . LEU A 1 100 ? -1.864 -4.114 -1.709 1.00 98.06 100 LEU A N 1
ATOM 773 C CA . LEU A 1 100 ? -1.472 -3.576 -0.403 1.00 98.06 100 LEU A CA 1
ATOM 774 C C . LEU A 1 100 ? -2.608 -2.762 0.204 1.00 98.06 100 LEU A C 1
ATOM 776 O O . LEU A 1 100 ? -3.284 -2.006 -0.498 1.00 98.06 100 LEU A O 1
ATOM 780 N N . PHE A 1 101 ? -2.762 -2.851 1.520 1.00 98.31 101 PHE A N 1
ATOM 781 C CA . PHE A 1 101 ? -3.602 -1.952 2.299 1.00 98.31 101 PHE A CA 1
ATOM 782 C C . PHE A 1 101 ? -2.777 -1.326 3.423 1.00 98.31 101 PHE A C 1
ATOM 784 O O . PHE A 1 101 ? -2.356 -2.004 4.358 1.00 98.31 101 PHE A O 1
ATOM 791 N N . LEU A 1 102 ? -2.504 -0.030 3.299 1.00 98.19 102 LEU A N 1
ATOM 792 C CA . LEU A 1 102 ? -1.694 0.725 4.244 1.00 98.19 102 LEU A CA 1
ATOM 793 C C . LEU A 1 102 ? -2.587 1.385 5.285 1.00 98.19 102 LEU A C 1
ATOM 795 O O . LEU A 1 102 ? -3.567 2.052 4.943 1.00 98.19 102 LEU A O 1
ATOM 799 N N . VAL A 1 103 ? -2.201 1.245 6.545 1.00 97.50 103 VAL A N 1
ATOM 800 C CA . VAL A 1 103 ? -2.881 1.824 7.705 1.00 97.50 103 VAL A CA 1
ATOM 801 C C . VAL A 1 103 ? -1.861 2.472 8.634 1.00 97.50 103 VAL A C 1
ATOM 803 O O . VAL A 1 103 ? -0.645 2.310 8.479 1.00 97.50 103 VAL A O 1
ATOM 806 N N . LYS A 1 104 ? -2.346 3.282 9.571 1.00 95.75 104 LYS A N 1
ATOM 807 C CA . LYS A 1 104 ? -1.471 4.002 10.486 1.00 95.75 104 LYS A CA 1
ATOM 808 C C . LYS A 1 104 ? -0.817 3.008 11.443 1.00 95.75 104 LYS A C 1
ATOM 810 O O . LYS A 1 104 ? -1.483 2.116 11.965 1.00 95.75 104 LYS A O 1
ATOM 815 N N . PHE A 1 105 ? 0.481 3.191 11.664 1.00 89.81 105 PHE A N 1
ATOM 816 C CA . PHE A 1 105 ? 1.200 2.488 12.716 1.00 89.81 105 PHE A CA 1
ATOM 817 C C . PHE A 1 105 ? 0.815 3.074 14.077 1.00 89.81 105 PHE A C 1
ATOM 819 O O . PHE A 1 105 ? 0.937 4.285 14.284 1.00 89.81 105 PHE A O 1
ATOM 826 N N . ASP A 1 106 ? 0.357 2.230 14.995 1.00 81.38 106 ASP A N 1
ATOM 827 C CA . ASP A 1 106 ? -0.099 2.629 16.330 1.00 81.38 106 ASP A CA 1
ATOM 828 C C . ASP A 1 106 ? 0.942 2.354 17.436 1.00 81.38 106 ASP A C 1
ATOM 830 O O . ASP A 1 106 ? 0.765 2.783 18.575 1.00 81.38 106 ASP A O 1
ATOM 834 N N . GLY A 1 107 ? 2.062 1.697 17.107 1.00 76.38 107 GLY A N 1
ATOM 835 C CA . GLY A 1 107 ? 3.073 1.299 18.091 1.00 76.38 107 GLY A CA 1
ATOM 836 C C . GLY A 1 107 ? 2.785 -0.023 18.807 1.00 76.38 107 GLY A C 1
ATOM 837 O O . GLY A 1 107 ? 3.562 -0.390 19.690 1.00 76.38 107 GLY A O 1
ATOM 838 N N . ALA A 1 108 ? 1.708 -0.719 18.450 1.00 73.38 108 ALA A N 1
ATOM 839 C CA . ALA A 1 108 ? 1.242 -1.966 19.041 1.00 73.38 108 ALA A CA 1
ATOM 840 C C . ALA A 1 108 ? 0.928 -3.013 17.947 1.00 73.38 108 ALA A C 1
ATOM 842 O O . ALA A 1 108 ? 1.379 -2.905 16.809 1.00 73.38 108 ALA A O 1
ATOM 843 N N . GLU A 1 109 ? 0.215 -4.080 18.321 1.00 68.00 109 GLU A N 1
ATOM 844 C CA . GLU A 1 109 ? -0.219 -5.149 17.405 1.00 68.00 109 GLU A CA 1
ATOM 845 C C . GLU A 1 109 ? -1.551 -4.836 16.695 1.00 68.00 109 GLU A C 1
ATOM 847 O O . GLU A 1 109 ? -2.034 -5.657 15.914 1.00 68.00 109 GLU A O 1
ATOM 852 N N . ASP A 1 110 ? -2.173 -3.687 16.976 1.00 80.69 110 ASP A N 1
ATOM 853 C CA . ASP A 1 110 ? -3.426 -3.271 16.342 1.00 80.69 110 ASP A CA 1
ATOM 854 C C . ASP A 1 110 ? -3.138 -2.265 15.209 1.00 80.69 110 ASP A C 1
ATOM 856 O O . ASP A 1 110 ? -1.995 -1.976 14.848 1.00 80.69 110 ASP A O 1
ATOM 860 N N . VAL A 1 111 ? -4.188 -1.796 14.544 1.00 86.25 111 VAL A N 1
ATOM 861 C CA . VAL A 1 111 ? -4.077 -0.832 13.449 1.00 86.25 111 VAL A CA 1
ATOM 862 C C . VAL A 1 111 ? -5.006 0.349 13.642 1.00 86.25 111 VAL A C 1
ATOM 864 O O . VAL A 1 111 ? -6.138 0.217 14.108 1.00 86.25 111 VAL A O 1
ATOM 867 N N . GLU A 1 112 ? -4.568 1.525 13.208 1.00 93.00 112 GLU A N 1
ATOM 868 C CA . GLU A 1 112 ? -5.378 2.741 13.231 1.00 93.00 112 GLU A CA 1
ATOM 869 C C . GLU A 1 112 ? -5.693 3.245 11.823 1.00 93.00 112 GLU A C 1
ATOM 871 O O . GLU A 1 112 ? -4.963 3.010 10.858 1.00 93.00 112 GLU A O 1
ATOM 876 N N . SER A 1 113 ? -6.811 3.962 11.698 1.00 97.06 113 SER A N 1
ATOM 877 C CA . SER A 1 113 ? -7.161 4.599 10.430 1.00 97.06 113 SER A CA 1
ATOM 878 C C . SER A 1 113 ? -6.128 5.667 10.071 1.00 97.06 113 SER A C 1
ATOM 880 O O . SER A 1 113 ? -5.661 6.405 10.940 1.00 97.06 113 SER A O 1
ATOM 882 N N . LEU A 1 114 ? -5.818 5.789 8.782 1.00 98.12 114 LEU A N 1
ATOM 883 C CA . LEU A 1 114 ? -5.034 6.908 8.272 1.00 98.12 114 LEU A CA 1
ATOM 884 C C . LEU A 1 114 ? -5.801 8.222 8.444 1.00 98.12 114 LEU A C 1
ATOM 886 O O . LEU A 1 114 ? -7.003 8.301 8.167 1.00 98.12 114 LEU A O 1
ATOM 890 N N . SER A 1 115 ? -5.088 9.272 8.839 1.00 97.69 115 SER A N 1
ATOM 891 C CA . SER A 1 115 ? -5.593 10.639 8.731 1.00 97.69 115 SER A CA 1
ATOM 892 C C . SER A 1 115 ? -5.500 11.149 7.281 1.00 97.69 115 SER A C 1
ATOM 894 O O . SER A 1 115 ? -4.760 10.586 6.467 1.00 97.69 115 SER A O 1
ATOM 896 N N . PRO A 1 116 ? -6.199 12.244 6.927 1.00 98.06 116 PRO A N 1
ATOM 897 C CA . PRO A 1 116 ? -6.017 12.896 5.629 1.00 98.06 116 PRO A CA 1
ATOM 898 C C . PRO A 1 116 ? -4.557 13.278 5.338 1.00 98.06 116 PRO A C 1
ATOM 900 O O . PRO A 1 116 ? -4.102 13.128 4.204 1.00 98.06 116 PRO A O 1
ATOM 903 N N . ASP A 1 117 ? -3.810 13.700 6.362 1.00 98.00 117 ASP A N 1
ATOM 904 C CA . ASP A 1 117 ? -2.392 14.055 6.247 1.00 98.00 117 ASP A CA 1
ATOM 905 C C . ASP A 1 117 ? -1.520 12.831 5.949 1.00 98.00 117 ASP A C 1
ATOM 907 O O . ASP A 1 117 ? -0.561 12.924 5.183 1.00 98.00 117 ASP A O 1
ATOM 911 N N . ASP A 1 118 ? -1.860 11.673 6.517 1.00 98.00 118 ASP A N 1
ATOM 912 C CA . ASP A 1 118 ? -1.170 10.416 6.227 1.00 98.00 118 ASP A CA 1
ATOM 913 C C . ASP A 1 118 ? -1.426 9.958 4.790 1.00 98.00 118 ASP A C 1
ATOM 915 O O . ASP A 1 118 ? -0.501 9.545 4.093 1.00 98.00 118 ASP A O 1
ATOM 919 N N . ILE A 1 119 ? -2.670 10.077 4.317 1.00 98.44 119 ILE A N 1
ATOM 920 C CA . ILE A 1 119 ? -3.040 9.755 2.933 1.00 98.44 119 ILE A CA 1
ATOM 921 C C . ILE A 1 119 ? -2.301 10.678 1.959 1.00 98.44 119 ILE A C 1
ATOM 923 O O . ILE A 1 119 ? -1.736 10.207 0.971 1.00 98.44 119 ILE A O 1
ATOM 927 N N . ALA A 1 120 ? -2.281 11.986 2.231 1.00 98.12 120 ALA A N 1
ATOM 928 C CA . ALA A 1 120 ? -1.545 12.952 1.421 1.00 98.12 120 ALA A CA 1
ATOM 929 C C . ALA A 1 120 ? -0.044 12.626 1.393 1.00 98.12 120 ALA A C 1
ATOM 931 O O . ALA A 1 120 ? 0.559 12.613 0.321 1.00 98.12 120 ALA A O 1
ATOM 932 N N . TYR A 1 121 ? 0.529 12.282 2.551 1.00 97.94 121 TYR A N 1
ATOM 933 C CA . TYR A 1 121 ? 1.920 11.860 2.666 1.00 97.94 121 TYR A CA 1
ATOM 934 C C . TYR A 1 121 ? 2.218 10.621 1.815 1.00 97.94 121 TYR A C 1
ATOM 936 O O . TYR A 1 121 ? 3.118 10.662 0.981 1.00 97.94 121 TYR A O 1
ATOM 944 N N . LEU A 1 122 ? 1.450 9.541 1.980 1.00 98.25 122 LEU A N 1
ATOM 945 C CA . LEU A 1 122 ? 1.659 8.285 1.255 1.00 98.25 122 LEU A CA 1
ATOM 946 C C . LEU A 1 122 ? 1.509 8.459 -0.259 1.00 98.25 122 LEU A C 1
ATOM 948 O O . LEU A 1 122 ? 2.302 7.904 -1.016 1.00 98.25 122 LEU A O 1
ATOM 952 N N . ASN A 1 123 ? 0.554 9.274 -0.714 1.00 98.12 123 ASN A N 1
ATOM 953 C CA . ASN A 1 123 ? 0.355 9.543 -2.140 1.00 98.12 123 ASN A CA 1
ATOM 954 C C . ASN A 1 123 ? 1.578 10.181 -2.819 1.00 98.12 123 ASN A C 1
ATOM 956 O O . ASN A 1 123 ? 1.756 9.993 -4.019 1.00 98.12 123 ASN A O 1
ATOM 960 N N . HIS A 1 124 ? 2.454 10.882 -2.088 1.00 97.31 124 HIS A N 1
ATOM 961 C CA . HIS A 1 124 ? 3.716 11.376 -2.655 1.00 97.31 124 HIS A CA 1
ATOM 962 C C . HIS A 1 124 ? 4.687 10.255 -3.050 1.00 97.31 124 HIS A C 1
ATOM 964 O O . HIS A 1 124 ? 5.560 10.475 -3.890 1.00 97.31 124 HIS A O 1
ATOM 970 N N . PHE A 1 125 ? 4.532 9.067 -2.467 1.00 98.06 125 PHE A N 1
ATOM 971 C CA . PHE A 1 125 ? 5.396 7.911 -2.696 1.00 98.06 125 PHE A CA 1
ATOM 972 C C . PHE A 1 125 ? 4.762 6.859 -3.603 1.00 98.06 125 PHE A C 1
ATOM 974 O O . PHE A 1 125 ? 5.446 5.922 -4.004 1.00 98.06 125 PHE A O 1
ATOM 981 N N . VAL A 1 126 ? 3.484 6.997 -3.960 1.00 98.31 126 VAL A N 1
ATOM 982 C CA . VAL A 1 126 ? 2.839 6.078 -4.898 1.00 98.31 126 VAL A CA 1
ATOM 983 C C . VAL A 1 126 ? 2.999 6.604 -6.318 1.00 98.31 126 VAL A C 1
ATOM 985 O O . VAL A 1 126 ? 2.334 7.556 -6.720 1.00 98.31 126 VAL A O 1
ATOM 988 N N . LEU A 1 127 ? 3.885 5.974 -7.090 1.00 98.00 127 LEU A N 1
ATOM 989 C CA . LEU A 1 127 ? 4.179 6.353 -8.473 1.00 98.00 127 LEU A CA 1
ATOM 990 C C . LEU A 1 127 ? 3.916 5.188 -9.427 1.00 98.00 127 LEU A C 1
ATOM 992 O O . LEU A 1 127 ? 3.938 4.022 -9.039 1.00 98.00 127 LEU A O 1
ATOM 996 N N . LEU A 1 128 ? 3.704 5.507 -10.704 1.00 98.06 128 LEU A N 1
ATOM 997 C CA . LEU A 1 128 ? 3.616 4.491 -11.748 1.00 98.06 128 LEU A CA 1
ATOM 998 C C . LEU A 1 128 ? 5.015 3.987 -12.104 1.00 98.06 128 LEU A C 1
ATOM 1000 O O . LEU A 1 128 ? 5.876 4.775 -12.493 1.00 98.06 128 LEU A O 1
ATOM 1004 N N . GLN A 1 129 ? 5.223 2.678 -12.008 1.00 97.12 129 GLN A N 1
ATOM 1005 C CA . GLN A 1 129 ? 6.483 2.021 -12.345 1.00 97.12 129 GLN A CA 1
ATOM 1006 C C . GLN A 1 129 ? 6.228 0.805 -13.231 1.00 97.12 129 GLN A C 1
ATOM 1008 O O . GLN A 1 129 ? 5.239 0.093 -13.063 1.00 97.12 129 GLN A O 1
ATOM 1013 N N . GLY A 1 130 ? 7.115 0.584 -14.198 1.00 95.94 130 GLY A N 1
ATOM 1014 C CA . GLY A 1 130 ? 7.141 -0.632 -15.008 1.00 95.94 130 GLY A CA 1
ATOM 1015 C C . GLY A 1 130 ? 8.199 -1.597 -14.483 1.00 95.94 130 GLY A C 1
ATOM 1016 O O . GLY A 1 130 ? 9.229 -1.179 -13.958 1.00 95.94 130 GLY A O 1
ATOM 1017 N N . THR A 1 131 ? 7.971 -2.893 -14.654 1.00 94.69 131 THR A N 1
ATOM 1018 C CA . THR A 1 131 ? 8.959 -3.939 -14.356 1.00 94.69 131 THR A CA 1
ATOM 1019 C C . THR A 1 131 ? 9.321 -4.691 -15.628 1.00 94.69 131 THR A C 1
ATOM 1021 O O . THR A 1 131 ? 8.672 -4.550 -16.665 1.00 94.69 131 THR A O 1
ATOM 1024 N N . ARG A 1 132 ? 10.345 -5.546 -15.562 1.00 92.44 132 ARG A N 1
ATOM 1025 C CA . ARG A 1 132 ? 10.722 -6.396 -16.699 1.00 92.44 132 ARG A CA 1
ATOM 1026 C C . ARG A 1 132 ? 9.573 -7.301 -17.166 1.00 92.44 132 ARG A C 1
ATOM 1028 O O . ARG A 1 132 ? 9.404 -7.474 -18.368 1.00 92.44 132 ARG A O 1
ATOM 1035 N N . ASN A 1 133 ? 8.805 -7.861 -16.229 1.00 92.31 133 ASN A N 1
ATOM 1036 C CA . ASN A 1 133 ? 7.689 -8.763 -16.535 1.00 92.31 133 ASN A CA 1
ATOM 1037 C C . ASN A 1 133 ? 6.391 -7.997 -16.846 1.00 92.31 133 ASN A C 1
ATOM 1039 O O . ASN A 1 133 ? 5.530 -8.508 -17.556 1.00 92.31 133 ASN A O 1
ATOM 1043 N N . TYR A 1 134 ? 6.269 -6.761 -16.356 1.00 95.25 134 TYR A N 1
ATOM 1044 C CA . TYR A 1 134 ? 5.110 -5.887 -16.541 1.00 95.25 134 TYR A CA 1
ATOM 1045 C C . TYR A 1 134 ? 5.573 -4.494 -17.002 1.00 95.25 134 TYR A C 1
ATOM 1047 O O . TYR A 1 134 ? 5.664 -3.575 -16.187 1.00 95.25 134 TYR A O 1
ATOM 1055 N N . PRO A 1 135 ? 5.903 -4.317 -18.296 1.00 95.44 135 PRO A N 1
ATOM 1056 C CA . PRO A 1 135 ? 6.528 -3.089 -18.794 1.00 95.44 135 PRO A CA 1
ATOM 1057 C C . PRO A 1 135 ? 5.573 -1.890 -18.857 1.00 95.44 135 PRO A C 1
ATOM 1059 O O . PRO A 1 135 ? 6.029 -0.749 -18.857 1.00 95.44 135 PRO A O 1
ATOM 1062 N N . LYS A 1 136 ? 4.254 -2.126 -18.904 1.00 97.00 136 LYS A N 1
ATOM 1063 C CA . LYS A 1 136 ? 3.251 -1.067 -18.754 1.00 97.00 136 LYS A CA 1
ATOM 1064 C C . LYS A 1 136 ? 3.286 -0.570 -17.301 1.00 97.00 136 LYS A C 1
ATOM 1066 O O . LYS A 1 136 ? 3.061 -1.391 -16.414 1.00 97.00 136 LYS A O 1
ATOM 1071 N N . PRO A 1 137 ? 3.532 0.728 -17.044 1.00 97.31 137 PRO A N 1
ATOM 1072 C CA . PRO A 1 137 ? 3.587 1.236 -15.682 1.00 97.31 137 PRO A CA 1
ATOM 1073 C C . PRO A 1 137 ? 2.259 1.084 -14.938 1.00 97.31 137 PRO A C 1
ATOM 1075 O O . PRO A 1 137 ? 1.195 1.344 -15.501 1.00 97.31 137 PRO A O 1
ATOM 1078 N N . TYR A 1 138 ? 2.340 0.710 -13.666 1.00 98.25 138 TYR A N 1
ATOM 1079 C CA . TYR A 1 138 ? 1.210 0.557 -12.749 1.00 98.25 138 TYR A CA 1
ATOM 1080 C C . TYR A 1 138 ? 1.612 1.080 -11.355 1.00 98.25 138 TYR A C 1
ATOM 1082 O O . TYR A 1 138 ? 2.807 1.282 -11.115 1.00 98.25 138 TYR A O 1
ATOM 1090 N N . PRO A 1 139 ? 0.661 1.388 -10.453 1.00 98.31 139 PRO A N 1
ATOM 1091 C CA . PRO A 1 139 ? 0.991 2.025 -9.181 1.00 98.31 139 PRO A CA 1
ATOM 1092 C C . PRO A 1 139 ? 1.828 1.112 -8.281 1.00 98.31 139 PRO A C 1
ATOM 1094 O O . PRO A 1 139 ? 1.481 -0.047 -8.063 1.00 98.31 139 PRO A O 1
ATOM 1097 N N . MET A 1 140 ? 2.906 1.667 -7.733 1.00 98.25 140 MET A N 1
ATOM 1098 C CA . MET A 1 140 ? 3.753 1.049 -6.716 1.00 98.25 140 MET A CA 1
ATOM 1099 C C . MET A 1 140 ? 4.089 2.061 -5.628 1.00 98.25 140 MET A C 1
ATOM 1101 O O . MET A 1 140 ? 4.245 3.251 -5.903 1.00 98.25 140 MET A O 1
ATOM 1105 N N . LEU A 1 141 ? 4.255 1.575 -4.403 1.00 98.38 141 LEU A N 1
ATOM 1106 C CA . LEU A 1 141 ? 4.792 2.338 -3.285 1.00 98.38 141 LEU A CA 1
ATOM 1107 C C . LEU A 1 141 ? 6.324 2.382 -3.359 1.00 98.38 141 LEU A C 1
ATOM 1109 O O . LEU A 1 141 ? 6.986 1.346 -3.307 1.00 98.38 141 LEU A O 1
ATOM 1113 N N . LEU A 1 142 ? 6.900 3.572 -3.474 1.00 97.88 142 LEU A N 1
ATOM 1114 C CA . LEU A 1 142 ? 8.347 3.778 -3.506 1.00 97.88 142 LEU A CA 1
ATOM 1115 C C . LEU A 1 142 ? 8.890 4.134 -2.125 1.00 97.88 142 LEU A C 1
ATOM 1117 O O . LEU A 1 142 ? 8.161 4.614 -1.260 1.00 97.88 142 LEU A O 1
ATOM 1121 N N . GLN A 1 143 ? 10.203 3.953 -1.958 1.00 96.81 143 GLN A N 1
ATOM 1122 C CA . GLN A 1 143 ? 10.913 4.241 -0.707 1.00 96.81 143 GLN A CA 1
ATOM 1123 C C . GLN A 1 143 ? 10.277 3.520 0.486 1.00 96.81 143 GLN A C 1
ATOM 1125 O O . GLN A 1 143 ? 10.151 4.081 1.574 1.00 96.81 143 GLN A O 1
ATOM 1130 N N . CYS A 1 144 ? 9.826 2.290 0.248 1.00 97.31 144 CYS A N 1
ATOM 1131 C CA . CYS A 1 144 ? 9.284 1.406 1.259 1.00 97.31 144 CYS A CA 1
ATOM 1132 C C . CYS A 1 144 ? 10.436 0.673 1.941 1.00 97.31 144 CYS A C 1
ATOM 1134 O O . CYS A 1 144 ? 10.896 -0.358 1.465 1.00 97.31 144 CYS A O 1
ATOM 1136 N N . GLU A 1 145 ? 10.908 1.207 3.055 1.00 95.75 145 GLU A N 1
ATOM 1137 C CA . GLU A 1 145 ? 12.056 0.680 3.783 1.00 95.75 145 GLU A CA 1
ATOM 1138 C C . GLU A 1 145 ? 11.614 -0.228 4.937 1.00 95.75 145 GLU A C 1
ATOM 1140 O O . GLU A 1 145 ? 10.529 -0.070 5.511 1.00 95.75 145 GLU A O 1
ATOM 1145 N N . TYR A 1 146 ? 12.487 -1.154 5.339 1.00 91.56 146 TYR A N 1
ATOM 1146 C CA . TYR A 1 146 ? 12.324 -1.840 6.618 1.00 91.56 146 TYR A CA 1
ATOM 1147 C C . TYR A 1 146 ? 12.354 -0.827 7.766 1.00 91.56 146 TYR A C 1
ATOM 1149 O O . TYR A 1 146 ? 13.194 0.079 7.802 1.00 91.56 146 TYR A O 1
ATOM 1157 N N . ALA A 1 147 ? 11.436 -0.995 8.716 1.00 82.12 147 ALA A N 1
ATOM 1158 C CA . ALA A 1 147 ? 11.495 -0.276 9.975 1.00 82.12 147 ALA A CA 1
ATOM 1159 C C . ALA A 1 147 ? 12.785 -0.629 10.734 1.00 82.12 147 ALA A C 1
ATOM 1161 O O . ALA A 1 147 ? 13.235 -1.776 10.701 1.00 82.12 147 ALA A O 1
ATOM 1162 N N . ARG A 1 148 ? 13.394 0.370 11.376 1.00 66.31 148 ARG A N 1
ATOM 1163 C CA . ARG A 1 148 ? 14.608 0.224 12.190 1.00 66.31 148 ARG A CA 1
ATOM 1164 C C . ARG A 1 148 ? 14.281 0.269 13.671 1.00 66.31 148 ARG A C 1
ATOM 1166 O O . ARG A 1 148 ? 13.355 1.031 14.029 1.00 66.31 148 ARG A O 1
#

Foldseek 3Di:
DDDDDDPVNVVVVVVVDQDKAWWWKFAQPVLDIDIDIFGQDPVRLCVSQVEDDWDWAWWFADDPDTAIKTKIHHPCQVVDPDWAQAEAAQVRDGDGTGMITIFHDPVDPGTHHDDPVRVVVQVVQWDFDADPVRRGTGTHGYNTHHDD

Secondary structure (DSSP, 8-state):
------HHHHHHHHHHSPPEEEEEEEETTTTEEEEEEEESSHHHHHHHHT-S-EEEEEEEESTTTPEEEEEEEETTGGGSSS--EEEE-TT--EEEES-EEEEEE-SSSSEEPPPHHHHHHHHTTEEEE--SS--S-EEEE-SEEEP-

pLDDT: mean 89.94, std 11.86, range [39.31, 98.69]

Sequence (148 aa):
MAQHFDSLDLFAQSLQQPRQITGLFIDVQNETVSVKTLEHSLNAFRQALGCRNIDMTERCIGVSHGRRFTVICDDESLFADHPKISAIDNMGNAQLCGNLFLVKFDGAEDVESLSPDDIAYLNHFVLLQGTRNYPKPYPMLLQCEYAR